Protein AF-D5RU53-F1 (afdb_monomer_lite)

Structure (mmCIF, N/CA/C/O backbone):
data_AF-D5RU53-F1
#
_entry.id   AF-D5RU53-F1
#
loop_
_atom_site.group_PDB
_atom_site.id
_atom_site.type_symbol
_atom_site.label_atom_id
_atom_site.label_alt_id
_atom_site.label_comp_id
_atom_site.label_asym_id
_atom_site.label_entity_id
_atom_site.label_seq_id
_atom_site.pdbx_PDB_ins_code
_atom_site.Cartn_x
_atom_site.Cartn_y
_atom_site.Cartn_z
_atom_site.occupancy
_atom_site.B_iso_or_equiv
_atom_site.auth_seq_id
_atom_site.auth_comp_id
_atom_site.auth_asym_id
_atom_site.auth_atom_id
_atom_site.pdbx_PDB_model_num
ATOM 1 N N . MET A 1 1 ? -11.203 9.880 -20.556 1.00 26.53 1 MET A N 1
ATOM 2 C CA . MET A 1 1 ? -10.907 8.539 -21.110 1.00 26.53 1 MET A CA 1
ATOM 3 C C . MET A 1 1 ? -9.893 7.894 -20.179 1.00 26.53 1 MET A C 1
ATOM 5 O O . MET A 1 1 ? -8.914 8.577 -19.890 1.00 26.53 1 MET A O 1
ATOM 9 N N . PRO A 1 2 ? -10.112 6.680 -19.643 1.00 34.41 2 PRO A N 1
ATOM 10 C CA . PRO A 1 2 ? -9.066 6.022 -18.871 1.00 34.41 2 PRO A CA 1
ATOM 11 C C . PRO A 1 2 ? -7.902 5.748 -19.828 1.00 34.41 2 PRO A C 1
ATOM 13 O O . PRO A 1 2 ? -8.123 5.236 -20.928 1.00 34.41 2 PRO A O 1
ATOM 16 N N . ARG A 1 3 ? -6.689 6.181 -19.468 1.00 41.72 3 ARG A N 1
ATOM 17 C CA . ARG A 1 3 ? -5.489 5.892 -20.263 1.00 41.72 3 ARG A CA 1
ATOM 18 C C . ARG A 1 3 ? -5.321 4.371 -20.358 1.00 41.72 3 ARG A C 1
ATOM 20 O O . ARG A 1 3 ? -5.690 3.645 -19.435 1.00 41.72 3 ARG A O 1
ATOM 27 N N . ALA A 1 4 ? -4.805 3.896 -21.490 1.00 36.41 4 ALA A N 1
ATOM 28 C CA . ALA A 1 4 ? -4.397 2.503 -21.652 1.00 36.41 4 ALA A CA 1
ATOM 29 C C . ALA A 1 4 ? -3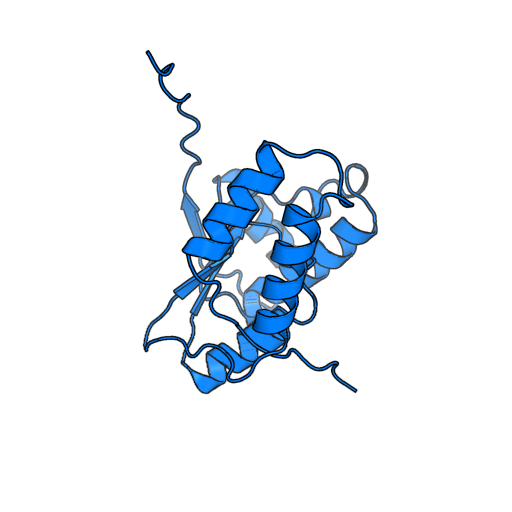.542 2.072 -20.441 1.00 36.41 4 ALA A C 1
ATOM 31 O O . ALA A 1 4 ? -2.643 2.814 -20.055 1.00 36.41 4 ALA A O 1
ATOM 32 N N . GLY A 1 5 ? -3.855 0.928 -19.816 1.00 49.22 5 GLY A N 1
ATOM 33 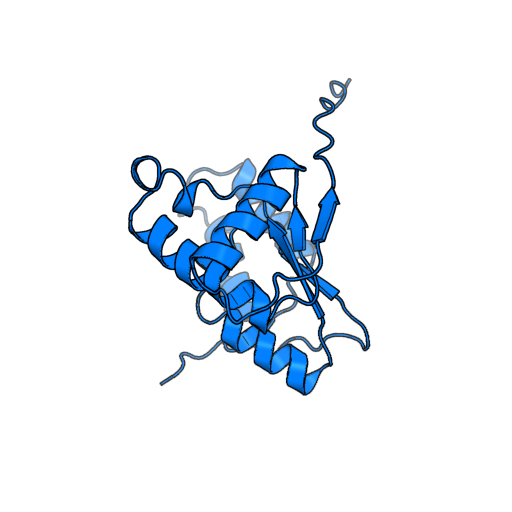C CA . GLY A 1 5 ? -3.100 0.427 -18.652 1.00 49.22 5 GLY A CA 1
ATOM 34 C C . GLY A 1 5 ? -3.917 -0.000 -17.425 1.00 49.22 5 GLY A C 1
ATOM 35 O O . GLY A 1 5 ? -3.340 -0.258 -16.377 1.00 49.22 5 GLY A O 1
ATOM 36 N N . GLY A 1 6 ? -5.246 -0.113 -17.513 1.00 71.12 6 GLY A N 1
ATOM 37 C CA . GLY A 1 6 ? -6.044 -0.646 -16.404 1.00 71.12 6 GLY A CA 1
ATOM 38 C C . GLY A 1 6 ? -5.658 -2.089 -16.033 1.00 71.12 6 GLY A C 1
ATOM 39 O O . GLY A 1 6 ? -5.537 -2.966 -16.895 1.00 71.12 6 GLY A O 1
ATOM 40 N N . GLY A 1 7 ? -5.512 -2.353 -14.735 1.00 82.62 7 GLY A N 1
ATOM 41 C CA . GLY A 1 7 ? -5.351 -3.694 -14.174 1.00 82.62 7 GLY A CA 1
ATOM 42 C C . GLY A 1 7 ? -3.928 -4.062 -13.760 1.00 82.62 7 GLY A C 1
ATOM 43 O O . GLY A 1 7 ? -2.980 -3.304 -13.903 1.00 82.62 7 GLY A O 1
ATOM 44 N N . TRP A 1 8 ? -3.802 -5.264 -13.213 1.00 90.06 8 TRP A N 1
ATOM 45 C CA . TRP A 1 8 ? -2.555 -5.780 -12.661 1.00 90.06 8 TRP A CA 1
ATOM 46 C C . TRP A 1 8 ? -1.671 -6.362 -13.762 1.00 90.06 8 TRP A C 1
ATOM 48 O O . TRP A 1 8 ? -2.183 -6.821 -14.787 1.00 90.06 8 TRP A O 1
ATOM 58 N N . ARG A 1 9 ? -0.355 -6.341 -13.563 1.00 90.94 9 ARG A N 1
ATOM 59 C CA . ARG A 1 9 ? 0.627 -6.961 -14.458 1.00 90.94 9 ARG A CA 1
ATOM 60 C C . ARG A 1 9 ? 1.580 -7.809 -13.646 1.00 90.94 9 ARG A C 1
ATOM 62 O O . ARG A 1 9 ? 1.915 -7.460 -12.516 1.00 90.94 9 ARG A O 1
ATOM 69 N N . GLU A 1 10 ? 1.970 -8.930 -14.226 1.00 90.44 10 GLU A N 1
ATOM 70 C CA . GLU A 1 10 ? 3.057 -9.724 -13.685 1.00 90.44 10 GLU A CA 1
ATOM 71 C C . GLU A 1 10 ? 4.373 -9.045 -14.052 1.00 90.44 10 GLU A C 1
ATOM 73 O O . GLU A 1 10 ? 4.593 -8.709 -15.215 1.00 90.44 10 GLU A O 1
ATOM 78 N N . LEU A 1 11 ? 5.231 -8.824 -13.058 1.00 90.69 11 LEU A N 1
ATOM 79 C CA . LEU A 1 11 ? 6.595 -8.373 -13.285 1.00 90.69 11 LEU A CA 1
ATOM 80 C C . LEU A 1 11 ? 7.505 -9.608 -13.309 1.00 90.69 11 LEU A C 1
ATOM 82 O O . LEU A 1 11 ? 7.652 -10.252 -12.266 1.00 90.69 11 LEU A O 1
ATOM 86 N N . PRO A 1 12 ? 8.130 -9.952 -14.449 1.00 92.25 12 PRO A N 1
ATOM 87 C CA . PRO A 1 12 ? 9.029 -11.094 -14.515 1.00 92.25 12 PRO A CA 1
ATOM 88 C C . PRO A 1 12 ? 10.190 -10.944 -13.530 1.00 92.25 12 PRO A C 1
ATOM 90 O O . PRO A 1 12 ? 10.862 -9.911 -13.503 1.00 92.25 12 PRO A O 1
ATOM 93 N N . ALA A 1 13 ? 10.474 -11.997 -12.761 1.00 94.56 13 ALA A N 1
ATOM 94 C CA . ALA A 1 13 ? 11.540 -11.981 -11.758 1.00 94.56 13 ALA A CA 1
ATOM 95 C C . ALA A 1 13 ? 12.919 -11.547 -12.308 1.00 94.56 13 ALA A C 1
ATOM 97 O O . ALA A 1 13 ? 13.577 -10.745 -11.646 1.00 94.56 13 ALA A O 1
ATOM 98 N N . PRO A 1 14 ? 13.361 -11.973 -13.515 1.00 95.50 14 PRO A N 1
ATOM 99 C CA . PRO A 1 14 ? 14.627 -11.495 -14.074 1.00 95.50 14 PRO A CA 1
ATOM 100 C C . PRO A 1 14 ? 14.656 -9.979 -14.301 1.00 95.50 14 PRO A C 1
ATOM 102 O O . PRO A 1 14 ? 15.684 -9.346 -14.073 1.00 95.50 14 PRO A O 1
ATOM 105 N N . LEU A 1 15 ? 13.528 -9.389 -14.713 1.00 94.94 15 LEU A N 1
ATOM 106 C CA . LEU A 1 15 ? 13.421 -7.945 -14.907 1.00 94.94 15 LEU A CA 1
ATOM 107 C C . LEU A 1 15 ? 13.432 -7.205 -13.567 1.00 94.94 15 LEU A C 1
ATOM 109 O O . LEU A 1 15 ? 14.148 -6.218 -13.428 1.00 94.94 15 LEU A O 1
ATOM 113 N N . PHE A 1 16 ? 12.700 -7.710 -12.569 1.00 94.06 16 PHE A N 1
ATOM 114 C CA . PHE A 1 16 ? 12.724 -7.153 -11.216 1.00 94.06 16 PHE A CA 1
ATOM 115 C C . PHE A 1 16 ? 14.146 -7.118 -10.638 1.00 94.06 16 PHE A C 1
ATOM 117 O O . PHE A 1 16 ? 14.592 -6.075 -10.174 1.00 94.06 16 PHE A O 1
ATOM 124 N N . LEU A 1 17 ? 14.883 -8.230 -10.721 1.00 94.94 17 LEU A N 1
ATOM 125 C CA . LEU A 1 17 ? 16.256 -8.313 -10.210 1.00 94.94 17 LEU A CA 1
ATOM 126 C C . LEU A 1 17 ? 17.224 -7.403 -10.981 1.00 94.94 17 LEU A C 1
ATOM 128 O O . LEU A 1 17 ? 18.158 -6.858 -10.394 1.00 94.94 17 LEU A O 1
ATOM 132 N N . ARG A 1 18 ? 17.005 -7.213 -12.289 1.00 94.06 18 ARG A N 1
ATOM 133 C CA . ARG A 1 18 ? 17.779 -6.250 -13.085 1.00 94.06 18 ARG A CA 1
ATOM 134 C C . ARG A 1 18 ? 17.507 -4.814 -12.635 1.00 94.06 18 ARG A C 1
ATOM 136 O O . ARG A 1 18 ? 18.464 -4.073 -12.434 1.00 94.06 18 ARG A O 1
ATOM 143 N N . LEU A 1 19 ? 16.239 -4.442 -12.446 1.00 93.44 19 LEU A N 1
ATOM 144 C CA . LEU A 1 19 ? 15.846 -3.124 -11.936 1.00 93.44 19 LEU A CA 1
ATOM 145 C C . LEU A 1 19 ? 16.442 -2.861 -10.549 1.00 93.44 19 LEU A C 1
ATOM 147 O O . LEU A 1 19 ? 17.050 -1.817 -10.347 1.00 93.44 19 LEU A O 1
ATOM 151 N N . ASP A 1 20 ? 16.325 -3.815 -9.623 1.00 93.38 20 ASP A N 1
ATOM 152 C CA . ASP A 1 20 ? 16.883 -3.717 -8.267 1.00 93.38 20 ASP A CA 1
ATOM 153 C C . ASP A 1 20 ? 18.399 -3.463 -8.281 1.00 93.38 20 ASP A C 1
ATOM 155 O O . ASP A 1 20 ? 18.899 -2.536 -7.638 1.00 93.38 20 ASP A O 1
ATOM 159 N N . ARG A 1 21 ? 19.137 -4.219 -9.105 1.00 93.62 21 ARG A N 1
ATOM 160 C CA . ARG A 1 21 ? 20.572 -3.998 -9.299 1.00 93.62 21 ARG A CA 1
ATOM 161 C C . ARG A 1 21 ? 20.861 -2.599 -9.846 1.00 93.62 21 ARG A C 1
ATOM 163 O O . ARG A 1 21 ? 21.701 -1.900 -9.294 1.00 93.62 21 ARG A O 1
ATOM 170 N N . LEU A 1 22 ? 20.185 -2.177 -10.913 1.00 93.00 22 LEU A N 1
ATOM 171 C CA . LEU A 1 22 ? 20.453 -0.876 -11.533 1.00 93.00 22 LEU A CA 1
ATOM 172 C C . LEU A 1 22 ? 20.119 0.294 -10.596 1.00 93.00 22 LEU A C 1
ATOM 174 O O . LEU A 1 22 ? 20.894 1.242 -10.526 1.00 93.00 22 LEU A O 1
ATOM 178 N N . MET A 1 23 ? 19.042 0.194 -9.808 1.00 90.19 23 MET A N 1
ATOM 179 C CA . MET A 1 23 ? 18.676 1.203 -8.804 1.00 90.19 23 MET A CA 1
ATOM 180 C C . MET A 1 23 ? 19.686 1.320 -7.654 1.00 90.19 23 MET A C 1
ATOM 182 O O . MET A 1 23 ? 19.716 2.341 -6.972 1.00 90.19 23 MET A O 1
ATOM 186 N N . THR A 1 24 ? 20.484 0.279 -7.403 1.00 89.75 24 THR A N 1
ATOM 187 C CA . THR A 1 24 ? 21.465 0.252 -6.306 1.00 89.75 24 THR A CA 1
ATOM 188 C C . THR A 1 24 ? 22.889 0.554 -6.761 1.00 89.75 24 THR A C 1
ATOM 190 O O . THR A 1 24 ? 23.705 0.970 -5.939 1.00 89.75 24 THR A O 1
ATOM 193 N N . THR A 1 25 ? 23.206 0.362 -8.045 1.00 88.38 25 THR A N 1
ATOM 194 C CA . THR A 1 25 ? 24.563 0.564 -8.579 1.00 88.38 25 THR A CA 1
ATOM 195 C C . THR A 1 25 ? 24.715 1.782 -9.484 1.00 88.38 25 THR A C 1
ATOM 197 O O . THR A 1 25 ? 25.842 2.236 -9.665 1.00 88.38 25 THR A O 1
ATOM 200 N N . GLY A 1 26 ? 23.628 2.278 -10.078 1.00 79.62 26 GLY A N 1
ATOM 201 C CA . GLY A 1 26 ? 23.634 3.420 -10.994 1.00 79.62 26 GLY A CA 1
ATOM 202 C C . GLY A 1 26 ? 23.169 4.713 -10.322 1.00 79.62 26 GLY A C 1
ATOM 203 O O . GLY A 1 26 ? 22.450 4.687 -9.324 1.00 79.62 26 GLY A O 1
ATOM 204 N N . ALA A 1 27 ? 23.575 5.853 -10.880 1.00 77.50 27 ALA A N 1
ATOM 205 C CA . ALA A 1 27 ? 23.105 7.175 -10.452 1.00 77.50 27 ALA A CA 1
ATOM 206 C C . ALA A 1 27 ? 22.639 8.061 -11.620 1.00 77.50 27 ALA A C 1
ATOM 208 O O . ALA A 1 27 ? 22.054 9.117 -11.373 1.00 77.50 27 ALA A O 1
ATOM 209 N N . ASP A 1 28 ? 22.887 7.649 -12.869 1.00 87.75 28 ASP A N 1
ATOM 210 C CA . ASP A 1 28 ? 22.534 8.409 -14.066 1.00 87.75 28 ASP A CA 1
ATOM 211 C C . ASP A 1 28 ? 21.344 7.758 -14.806 1.00 87.75 28 ASP A C 1
ATOM 213 O O . ASP A 1 28 ? 21.460 6.636 -15.309 1.00 87.75 28 ASP A O 1
ATOM 217 N N . PRO A 1 29 ? 20.183 8.439 -14.891 1.00 84.50 29 PRO A N 1
ATOM 218 C CA . PRO A 1 29 ? 19.009 7.929 -15.596 1.00 84.50 29 PRO A CA 1
ATOM 219 C C . PRO A 1 29 ? 19.175 7.872 -17.126 1.00 84.50 29 PRO A C 1
ATOM 221 O O . PRO A 1 29 ? 18.303 7.333 -17.804 1.00 84.50 29 PRO A O 1
ATOM 224 N N . GLU A 1 30 ? 20.258 8.402 -17.697 1.00 90.62 30 GLU A N 1
ATOM 225 C CA . GLU A 1 30 ? 20.521 8.345 -19.141 1.00 90.62 30 GLU A CA 1
ATOM 226 C C . GLU A 1 30 ? 21.378 7.136 -19.557 1.00 90.62 30 GLU A C 1
ATOM 228 O O . GLU A 1 30 ? 21.562 6.878 -20.759 1.00 90.62 30 GLU A O 1
ATOM 233 N N . GLU A 1 31 ? 21.859 6.345 -18.591 1.00 93.06 31 GLU A N 1
ATOM 234 C CA . GLU A 1 31 ? 22.577 5.098 -18.851 1.00 93.06 31 GLU A CA 1
ATOM 235 C C . GLU A 1 31 ? 21.745 4.163 -19.742 1.00 93.06 31 GLU A C 1
ATOM 237 O O . GLU A 1 31 ? 20.556 3.928 -19.511 1.00 93.06 31 GLU A O 1
ATOM 242 N N . ALA A 1 32 ? 22.375 3.612 -20.785 1.00 93.00 32 ALA A N 1
ATOM 243 C CA . ALA A 1 32 ? 21.678 2.799 -21.784 1.00 93.00 32 ALA A CA 1
ATOM 244 C C . ALA A 1 32 ? 20.984 1.580 -21.157 1.00 93.00 32 ALA A C 1
ATOM 246 O O . ALA A 1 32 ? 19.813 1.338 -21.427 1.00 93.00 32 ALA A O 1
ATOM 247 N N . ASP A 1 33 ? 21.667 0.879 -20.246 1.00 92.50 33 ASP A N 1
ATOM 248 C CA . ASP A 1 33 ? 21.102 -0.277 -19.548 1.00 92.50 33 ASP A CA 1
ATOM 249 C C . ASP A 1 33 ? 19.868 0.076 -18.711 1.00 92.50 33 ASP A C 1
ATOM 251 O O . ASP A 1 33 ? 18.934 -0.728 -18.625 1.00 92.50 33 ASP A O 1
ATOM 255 N N . TRP A 1 34 ? 19.844 1.263 -18.101 1.00 93.94 34 TRP A N 1
ATOM 256 C CA . TRP A 1 34 ? 18.680 1.753 -17.371 1.00 93.94 34 TRP A CA 1
ATOM 257 C C . TRP A 1 34 ? 17.523 2.044 -18.322 1.00 93.94 34 TRP A C 1
ATOM 259 O O . TRP A 1 34 ? 16.438 1.490 -18.139 1.00 93.94 34 TRP A O 1
ATOM 269 N N . ARG A 1 35 ? 17.765 2.839 -19.372 1.00 94.94 35 ARG A N 1
ATOM 270 C CA . ARG A 1 35 ? 16.740 3.186 -20.369 1.00 94.94 35 ARG A CA 1
ATOM 271 C C . ARG A 1 35 ? 16.134 1.945 -21.022 1.00 94.94 35 ARG A C 1
ATOM 273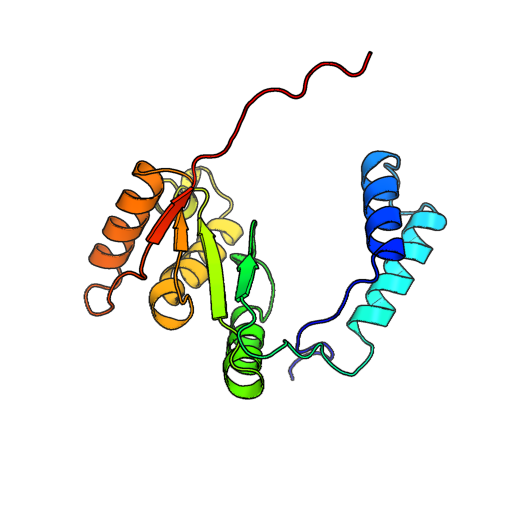 O O . ARG A 1 35 ? 14.913 1.854 -21.108 1.00 94.94 35 ARG A O 1
ATOM 280 N N . ASP A 1 36 ? 16.956 0.967 -21.392 1.00 94.75 36 ASP A N 1
ATOM 281 C CA . ASP A 1 36 ? 16.496 -0.290 -21.993 1.00 94.75 36 ASP A CA 1
ATOM 282 C C . ASP A 1 36 ? 15.636 -1.108 -21.016 1.00 94.75 36 ASP A C 1
ATOM 284 O O . ASP A 1 36 ? 14.613 -1.685 -21.389 1.00 94.75 36 ASP A O 1
ATOM 288 N N . THR A 1 37 ? 16.022 -1.142 -19.737 1.00 94.69 37 THR A N 1
ATOM 289 C CA . THR A 1 37 ? 15.271 -1.862 -18.698 1.00 94.69 37 THR A CA 1
ATOM 290 C C . THR A 1 37 ? 13.927 -1.189 -18.407 1.00 94.69 37 THR A C 1
ATOM 292 O O . THR A 1 37 ? 12.915 -1.877 -18.256 1.00 94.69 37 THR A O 1
ATOM 295 N N . VAL A 1 38 ? 13.898 0.145 -18.349 1.00 93.44 38 VAL A N 1
ATOM 296 C CA . VAL A 1 38 ? 12.667 0.926 -18.167 1.00 93.44 38 VAL A CA 1
ATOM 297 C C . VAL A 1 38 ? 11.741 0.769 -19.370 1.00 93.44 38 VAL A C 1
ATOM 299 O O . VAL A 1 38 ? 10.556 0.512 -19.174 1.00 93.44 38 VAL A O 1
ATOM 302 N N . ALA A 1 39 ? 12.265 0.827 -20.596 1.00 94.25 39 ALA A N 1
ATOM 303 C CA . ALA A 1 39 ? 11.473 0.618 -21.807 1.00 94.25 39 ALA A CA 1
ATOM 304 C C . ALA A 1 39 ? 10.789 -0.761 -21.807 1.00 94.25 39 ALA A C 1
ATOM 306 O O . ALA A 1 39 ? 9.590 -0.864 -22.062 1.00 94.25 39 ALA A O 1
ATOM 307 N N . LEU A 1 40 ? 11.510 -1.818 -21.414 1.00 93.44 40 LEU A N 1
ATOM 308 C CA . LEU A 1 40 ? 10.927 -3.156 -21.287 1.00 93.44 40 LEU A CA 1
ATOM 309 C C . LEU A 1 40 ? 9.822 -3.219 -20.215 1.00 93.44 40 LEU A C 1
ATOM 311 O O . LEU A 1 40 ? 8.815 -3.907 -20.392 1.00 93.44 40 LEU A O 1
ATOM 315 N N . LEU A 1 41 ? 9.985 -2.503 -19.098 1.00 92.50 41 LEU A N 1
ATOM 316 C CA . LEU A 1 41 ? 8.941 -2.398 -18.078 1.00 92.50 41 LEU A CA 1
ATOM 317 C C . LEU A 1 41 ? 7.694 -1.690 -18.627 1.00 92.50 41 LEU A C 1
ATOM 319 O O . LEU A 1 41 ? 6.580 -2.162 -18.400 1.00 92.50 41 LEU A O 1
ATOM 323 N N . GLU A 1 42 ? 7.864 -0.590 -19.358 1.00 91.56 42 GLU A N 1
ATOM 324 C CA . GLU A 1 42 ? 6.760 0.139 -19.989 1.00 91.56 42 GLU A CA 1
ATOM 325 C C . GLU A 1 42 ? 5.999 -0.734 -20.996 1.00 91.56 42 GLU A C 1
ATOM 327 O O . GLU A 1 42 ? 4.764 -0.748 -20.988 1.00 91.56 42 GLU A O 1
ATOM 332 N N . GLU A 1 43 ? 6.709 -1.532 -21.798 1.00 92.06 43 GLU A N 1
ATOM 333 C CA . GLU A 1 43 ? 6.102 -2.502 -22.714 1.00 92.06 43 GLU A CA 1
ATOM 334 C C . GLU A 1 43 ? 5.253 -3.542 -21.968 1.00 92.06 43 GLU A C 1
ATOM 336 O O . GLU A 1 43 ? 4.114 -3.805 -22.358 1.00 92.06 43 GLU A O 1
ATOM 341 N N . ILE A 1 44 ? 5.752 -4.090 -20.854 1.00 89.88 44 ILE A N 1
ATOM 342 C CA . ILE A 1 44 ? 5.003 -5.044 -20.016 1.00 89.88 44 ILE A CA 1
ATOM 343 C C . ILE A 1 44 ? 3.762 -4.391 -19.398 1.00 89.88 44 ILE A C 1
ATOM 345 O O . ILE A 1 44 ? 2.695 -5.010 -19.335 1.00 89.88 44 ILE A O 1
ATOM 349 N N . LEU A 1 45 ? 3.872 -3.139 -18.949 1.00 87.06 45 LEU A N 1
ATOM 350 C CA . LEU A 1 45 ? 2.742 -2.396 -18.392 1.00 87.06 45 LEU A CA 1
ATOM 351 C C . LEU A 1 45 ? 1.653 -2.140 -19.445 1.00 87.06 45 LEU A C 1
ATOM 353 O O . LEU A 1 45 ? 0.457 -2.247 -19.148 1.00 87.06 45 LEU A O 1
ATOM 357 N N . ALA A 1 46 ? 2.055 -1.865 -20.687 1.00 86.75 46 ALA A N 1
ATOM 358 C CA . ALA A 1 46 ? 1.148 -1.665 -21.811 1.00 86.75 46 ALA A CA 1
ATOM 359 C C . ALA A 1 46 ? 0.544 -2.979 -22.346 1.00 86.75 46 ALA A C 1
ATOM 361 O O . ALA A 1 46 ? -0.593 -2.979 -22.829 1.00 86.75 46 ALA A O 1
ATOM 362 N N . ALA A 1 47 ? 1.262 -4.100 -22.239 1.00 83.94 47 ALA A N 1
ATOM 363 C CA . ALA A 1 47 ? 0.861 -5.373 -22.827 1.00 83.94 47 ALA A CA 1
ATOM 364 C C . ALA A 1 47 ? -0.383 -5.987 -22.142 1.00 83.94 47 ALA A C 1
ATOM 366 O O . ALA A 1 47 ? -0.444 -6.066 -20.914 1.00 83.94 47 ALA A O 1
ATOM 367 N N . PRO A 1 48 ? -1.401 -6.443 -22.895 1.00 78.69 48 PRO A N 1
ATOM 368 C CA . PRO A 1 48 ? -2.459 -7.317 -22.384 1.00 78.69 48 PRO A CA 1
ATOM 369 C C . PRO A 1 48 ? -2.021 -8.801 -22.358 1.00 78.69 48 PRO A C 1
ATOM 371 O O . PRO A 1 48 ? -1.092 -9.172 -23.074 1.00 78.69 48 PRO A O 1
ATOM 374 N N . PRO A 1 49 ? -2.735 -9.686 -21.630 1.00 81.88 49 PRO A N 1
ATOM 375 C CA . PRO A 1 49 ? -3.869 -9.407 -20.748 1.00 81.88 49 PRO A CA 1
ATOM 376 C C . PRO A 1 49 ? -3.429 -8.949 -19.349 1.00 81.88 49 PRO A C 1
ATOM 378 O O . PRO A 1 49 ? -2.300 -9.162 -18.921 1.00 81.88 49 PRO A O 1
ATOM 381 N N . ALA A 1 50 ? -4.357 -8.351 -18.598 1.00 86.38 50 ALA A N 1
ATOM 382 C CA . ALA A 1 50 ? -4.126 -8.091 -17.181 1.00 86.38 50 ALA A CA 1
ATOM 383 C C . ALA A 1 50 ? -3.971 -9.406 -16.395 1.00 86.38 50 ALA A C 1
ATOM 385 O O . ALA A 1 50 ? -4.685 -10.378 -16.658 1.00 86.38 50 ALA A O 1
ATOM 386 N N . LEU A 1 51 ? -3.093 -9.394 -15.388 1.00 91.75 51 LEU A N 1
ATOM 387 C CA . LEU A 1 51 ? -2.887 -10.492 -14.447 1.00 91.75 51 LEU A CA 1
ATOM 388 C C . LEU A 1 51 ? -4.225 -10.942 -13.843 1.00 91.75 51 LEU A C 1
ATOM 390 O O . LEU A 1 51 ? -5.049 -10.126 -13.404 1.00 91.75 51 LEU A O 1
ATOM 394 N N . ARG A 1 52 ? -4.413 -12.263 -13.809 1.00 93.06 52 ARG A N 1
ATOM 395 C CA . ARG A 1 52 ? -5.512 -12.936 -13.116 1.00 93.06 52 ARG A CA 1
ATOM 396 C C . ARG A 1 52 ? -4.999 -13.473 -11.793 1.00 93.06 52 ARG A C 1
ATOM 398 O O . ARG A 1 52 ? -3.966 -14.134 -11.751 1.00 93.06 52 ARG A O 1
ATOM 405 N N . PHE A 1 53 ? -5.732 -13.204 -10.723 1.00 95.19 53 PHE A N 1
ATOM 406 C CA . PHE A 1 53 ? -5.408 -13.774 -9.423 1.00 95.19 53 PHE A CA 1
ATOM 407 C C . PHE A 1 53 ? -5.973 -15.190 -9.302 1.00 95.19 53 PHE A C 1
ATOM 409 O O . PHE A 1 53 ? -7.072 -15.472 -9.780 1.00 95.19 53 PHE A O 1
ATOM 416 N N . ALA A 1 54 ? -5.219 -16.078 -8.653 1.00 95.56 54 ALA A N 1
ATOM 417 C CA . ALA A 1 54 ? -5.706 -17.409 -8.315 1.00 95.56 54 ALA A CA 1
ATOM 418 C C . ALA A 1 54 ? -6.866 -17.323 -7.299 1.00 95.56 54 ALA A C 1
ATOM 420 O O . ALA A 1 54 ? -6.890 -16.398 -6.478 1.00 95.56 54 ALA A O 1
ATOM 421 N N . PRO A 1 55 ? -7.806 -18.288 -7.292 1.00 94.62 55 PRO A N 1
ATOM 422 C CA . PRO A 1 55 ? -8.864 -18.336 -6.288 1.00 94.62 55 PRO A CA 1
ATOM 423 C C . PRO A 1 55 ? -8.307 -18.271 -4.859 1.00 94.62 55 PRO A C 1
ATOM 425 O O . PRO A 1 55 ? -7.393 -19.010 -4.500 1.00 94.62 55 PRO A O 1
ATOM 428 N N . GLY A 1 56 ? -8.860 -17.374 -4.040 1.00 95.06 56 GLY A N 1
ATOM 429 C CA . GLY A 1 56 ? -8.449 -17.191 -2.643 1.00 95.06 56 GLY A CA 1
ATOM 430 C C . GLY A 1 56 ? -7.188 -16.346 -2.431 1.00 95.06 56 GLY A C 1
ATOM 431 O O . GLY A 1 56 ? -6.805 -16.143 -1.272 1.00 95.06 56 GLY A O 1
ATOM 432 N N . ALA A 1 57 ? -6.579 -15.825 -3.504 1.00 97.19 57 ALA A N 1
ATOM 433 C CA . ALA A 1 57 ? -5.409 -14.960 -3.429 1.00 97.19 57 ALA A CA 1
ATOM 434 C C . ALA A 1 57 ? -5.639 -13.740 -2.523 1.00 97.19 57 ALA A C 1
ATOM 436 O O . ALA A 1 57 ? -6.724 -13.150 -2.473 1.00 97.19 57 ALA A O 1
ATOM 437 N N . VAL A 1 58 ? -4.572 -13.360 -1.823 1.00 96.94 58 VAL A N 1
ATOM 438 C CA . VAL A 1 58 ? -4.513 -12.171 -0.975 1.00 96.94 58 VAL A CA 1
ATOM 439 C C . VAL A 1 58 ? -3.411 -11.273 -1.508 1.00 96.94 58 VAL A C 1
ATOM 441 O O . VAL A 1 58 ? -2.258 -11.689 -1.601 1.00 96.94 58 VAL A O 1
ATOM 444 N N . LEU A 1 59 ? -3.760 -10.038 -1.843 1.00 95.94 59 LEU A N 1
ATOM 445 C CA . LEU A 1 59 ? -2.796 -8.995 -2.138 1.00 95.94 59 LEU A CA 1
ATOM 446 C C . LEU A 1 59 ? -2.424 -8.284 -0.837 1.00 95.94 59 LEU A C 1
ATOM 448 O O . LEU A 1 59 ? -3.272 -7.640 -0.216 1.00 95.94 59 LEU A O 1
ATOM 452 N N . ALA A 1 60 ? -1.149 -8.358 -0.464 1.00 95.19 60 ALA A N 1
ATOM 453 C CA . ALA A 1 60 ? -0.587 -7.572 0.623 1.00 95.19 60 ALA A CA 1
ATOM 454 C C . ALA A 1 60 ? 0.200 -6.384 0.058 1.00 95.19 60 ALA A C 1
ATOM 456 O O . ALA A 1 60 ? 1.240 -6.565 -0.573 1.00 95.19 60 ALA A O 1
ATOM 457 N N . THR A 1 61 ? -0.289 -5.161 0.266 1.00 94.38 61 THR A N 1
ATOM 458 C CA . THR A 1 61 ? 0.445 -3.945 -0.116 1.00 94.38 61 THR A CA 1
ATOM 459 C C . THR A 1 61 ? 1.309 -3.497 1.054 1.00 94.38 61 THR A C 1
ATOM 461 O O . THR A 1 61 ? 0.786 -3.069 2.080 1.00 94.38 61 THR A O 1
ATOM 464 N N . LEU A 1 62 ? 2.630 -3.608 0.901 1.00 91.56 62 LEU A N 1
ATOM 465 C CA . LEU A 1 62 ? 3.599 -3.377 1.981 1.00 91.56 62 LEU A CA 1
ATOM 466 C C . LEU A 1 62 ? 4.124 -1.933 2.057 1.00 91.56 62 LEU A C 1
ATOM 468 O O . LEU A 1 62 ? 4.925 -1.617 2.931 1.00 91.56 62 LEU A O 1
ATOM 472 N N . GLY A 1 63 ? 3.702 -1.056 1.148 1.00 85.50 63 GLY A N 1
ATOM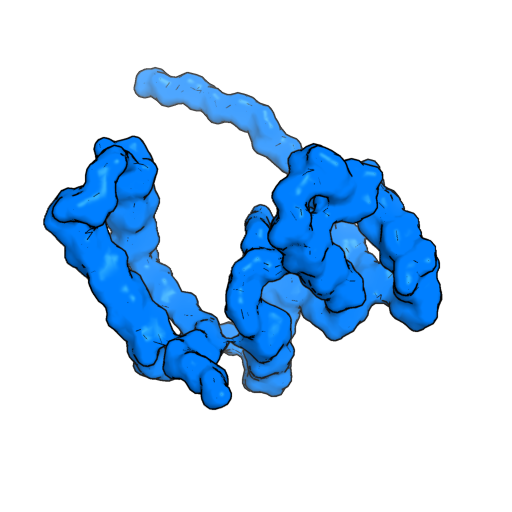 473 C CA . GLY A 1 63 ? 4.210 0.311 1.034 1.00 85.50 63 GLY A CA 1
ATOM 474 C C . GLY A 1 63 ? 3.164 1.284 0.501 1.00 85.50 63 GLY A C 1
ATOM 475 O O . GLY A 1 63 ? 1.967 1.011 0.575 1.00 85.50 63 GLY A O 1
ATOM 476 N N . GLY A 1 64 ? 3.637 2.410 -0.040 1.00 83.81 64 GLY A N 1
ATOM 477 C CA . GLY A 1 64 ? 2.846 3.580 -0.433 1.00 83.81 64 GLY A CA 1
ATOM 478 C C . GLY A 1 64 ? 1.861 3.378 -1.582 1.00 83.81 64 GLY A C 1
ATOM 479 O O . GLY A 1 64 ? 1.995 4.001 -2.626 1.00 83.81 64 GLY A O 1
ATOM 480 N N . SER A 1 65 ? 0.837 2.543 -1.397 1.00 88.75 65 SER A N 1
ATOM 481 C CA . SER A 1 65 ? -0.212 2.331 -2.399 1.00 88.75 65 SER A CA 1
ATOM 482 C C . SER A 1 65 ? -1.152 3.529 -2.559 1.00 88.75 65 SER A C 1
ATOM 484 O O . SER A 1 65 ? -1.902 3.578 -3.529 1.00 88.75 65 SER A O 1
ATOM 486 N N . TRP A 1 66 ? -1.139 4.487 -1.623 1.00 90.88 66 TRP A N 1
ATOM 487 C CA . TRP A 1 66 ? -2.018 5.662 -1.650 1.00 90.88 66 TRP A CA 1
ATOM 488 C C . TRP A 1 66 ? -1.743 6.604 -2.828 1.00 90.88 66 TRP A C 1
ATOM 490 O O . TRP A 1 66 ? -2.674 7.239 -3.310 1.00 90.88 66 TRP A O 1
ATOM 500 N N . SER A 1 67 ? -0.500 6.674 -3.312 1.00 87.12 67 SER A N 1
ATOM 501 C CA . SER A 1 67 ? -0.113 7.521 -4.446 1.00 87.12 67 SER A CA 1
ATOM 502 C C . SER A 1 67 ? -0.261 6.827 -5.803 1.00 87.12 67 SER A C 1
ATOM 504 O O . SER A 1 67 ? -0.063 7.464 -6.836 1.00 87.12 67 SER A O 1
ATOM 506 N N . LEU A 1 68 ? -0.602 5.531 -5.828 1.00 88.12 68 LEU A N 1
ATOM 507 C CA . LEU A 1 68 ? -0.751 4.780 -7.071 1.00 88.12 68 LEU A CA 1
ATOM 508 C C . LEU A 1 68 ? -2.064 5.165 -7.775 1.00 88.12 68 LEU A C 1
ATOM 510 O O . LEU A 1 68 ? -3.148 4.922 -7.225 1.00 88.12 68 LEU A O 1
ATOM 514 N N . PRO A 1 69 ? -2.001 5.708 -9.006 1.00 84.75 69 PRO A N 1
ATOM 515 C CA . PRO A 1 69 ? -3.195 6.030 -9.776 1.00 84.75 69 PRO A CA 1
ATOM 516 C C . PRO A 1 69 ? -4.076 4.797 -9.979 1.00 84.75 69 PRO A C 1
ATOM 518 O O . PRO A 1 69 ? -3.581 3.687 -10.168 1.00 84.75 69 PRO A O 1
ATOM 521 N N . ASP A 1 70 ? -5.393 4.990 -9.927 1.00 88.12 70 ASP A N 1
ATOM 522 C CA . ASP A 1 70 ? -6.409 3.957 -10.174 1.00 88.12 70 ASP A CA 1
ATOM 523 C C . ASP A 1 70 ? -6.331 2.701 -9.285 1.00 88.12 70 ASP A C 1
ATOM 525 O O . ASP A 1 70 ? -7.103 1.760 -9.486 1.00 88.12 70 ASP A O 1
ATOM 529 N N . HIS A 1 71 ? -5.484 2.682 -8.249 1.00 90.00 71 HIS A N 1
ATOM 530 C CA . HIS A 1 71 ? -5.262 1.507 -7.404 1.00 90.00 71 HIS A CA 1
ATOM 531 C C . HIS A 1 71 ? -6.568 0.939 -6.831 1.00 90.00 71 HIS A C 1
ATOM 533 O O . HIS A 1 71 ? -6.858 -0.248 -6.988 1.00 90.00 71 HIS A O 1
ATOM 539 N N . LEU A 1 72 ? -7.420 1.796 -6.255 1.00 89.94 72 LEU A N 1
ATOM 540 C CA . LEU A 1 72 ? -8.726 1.386 -5.727 1.00 89.94 72 LEU A CA 1
ATOM 541 C C . LEU A 1 72 ? -9.662 0.832 -6.815 1.00 89.94 72 LEU A C 1
ATOM 543 O O . LEU A 1 72 ? -10.434 -0.090 -6.554 1.00 89.94 72 LEU A O 1
ATOM 547 N N . ALA A 1 73 ? -9.613 1.374 -8.035 1.00 91.38 73 ALA A N 1
ATOM 548 C CA . ALA A 1 73 ? -10.418 0.872 -9.147 1.00 91.38 73 ALA A CA 1
ATOM 549 C C . ALA A 1 73 ? -9.929 -0.513 -9.599 1.00 91.38 73 ALA A C 1
ATOM 551 O O . ALA A 1 73 ? -10.739 -1.430 -9.751 1.00 91.38 73 ALA A O 1
ATOM 552 N N . CYS A 1 74 ? -8.612 -0.694 -9.722 1.00 92.25 74 CYS A N 1
ATOM 553 C CA . CYS A 1 74 ? -7.981 -1.973 -10.045 1.00 92.25 74 CYS A CA 1
ATOM 554 C C . CYS A 1 74 ? -8.238 -3.044 -8.974 1.00 92.25 74 CYS A C 1
ATOM 556 O O . CYS A 1 74 ? -8.495 -4.199 -9.319 1.00 92.25 74 CYS A O 1
ATOM 558 N N . LEU A 1 75 ? -8.218 -2.674 -7.690 1.00 93.12 75 LEU A N 1
ATOM 559 C CA . LEU A 1 75 ? -8.585 -3.562 -6.584 1.00 93.12 75 LEU A CA 1
ATOM 560 C C . LEU A 1 75 ? -10.036 -4.028 -6.692 1.00 93.12 75 LEU A C 1
ATOM 562 O O . LEU A 1 75 ? -10.299 -5.227 -6.639 1.00 93.12 75 LEU A O 1
ATOM 566 N N . ARG A 1 76 ? -10.983 -3.100 -6.889 1.00 93.12 76 ARG A N 1
ATOM 567 C CA . ARG A 1 76 ? -12.407 -3.445 -7.027 1.00 93.12 76 ARG A CA 1
ATOM 568 C C . ARG A 1 76 ? -12.657 -4.359 -8.221 1.00 93.12 76 ARG A C 1
ATOM 570 O O . ARG A 1 76 ? -13.370 -5.349 -8.080 1.00 93.12 76 ARG A O 1
ATOM 577 N N . ALA A 1 77 ? -12.036 -4.069 -9.364 1.00 93.12 77 ALA A N 1
ATOM 578 C CA . ALA A 1 77 ? -12.153 -4.904 -10.553 1.00 93.12 77 ALA A CA 1
ATOM 579 C C . ALA A 1 77 ? -11.591 -6.317 -10.318 1.00 93.12 77 ALA A C 1
ATOM 581 O O . ALA A 1 77 ? -12.234 -7.299 -10.680 1.00 93.12 77 ALA A O 1
ATOM 582 N N . ALA A 1 78 ? -10.425 -6.441 -9.674 1.00 94.12 78 ALA A N 1
ATOM 583 C CA . ALA A 1 78 ? -9.841 -7.739 -9.334 1.00 94.12 78 ALA A CA 1
ATOM 584 C C . ALA A 1 78 ? -10.675 -8.506 -8.293 1.00 94.12 78 ALA A C 1
ATOM 586 O O . ALA A 1 78 ? -10.855 -9.712 -8.430 1.00 94.12 78 ALA A O 1
ATOM 587 N N . ARG A 1 79 ? -11.255 -7.822 -7.298 1.00 94.50 79 ARG A N 1
ATOM 588 C CA . ARG A 1 79 ? -12.182 -8.430 -6.330 1.00 94.50 79 ARG A CA 1
ATOM 589 C C . ARG A 1 79 ? -13.415 -9.000 -7.028 1.00 94.50 79 ARG A C 1
ATOM 591 O O . ARG A 1 79 ? -13.759 -10.152 -6.801 1.00 94.50 79 ARG A O 1
ATOM 598 N N . GLN A 1 80 ? -14.062 -8.216 -7.891 1.00 94.31 80 GLN A N 1
ATOM 599 C CA . GLN A 1 80 ? -15.264 -8.648 -8.612 1.00 94.31 80 GLN A CA 1
ATOM 600 C C . GLN A 1 80 ? -14.987 -9.802 -9.577 1.00 94.31 80 GLN A C 1
ATOM 602 O O . GLN A 1 80 ? -15.803 -10.707 -9.712 1.00 94.31 80 GLN A O 1
ATOM 607 N N . ARG A 1 81 ? -13.842 -9.756 -10.261 1.00 93.88 81 ARG A N 1
ATOM 608 C CA . ARG A 1 81 ? -13.499 -10.710 -11.317 1.00 93.88 81 ARG A CA 1
ATOM 609 C C . ARG A 1 81 ? -12.880 -12.006 -10.789 1.00 93.88 81 ARG A C 1
ATOM 611 O O . ARG A 1 81 ? -13.168 -13.066 -11.334 1.00 93.88 81 ARG A O 1
ATOM 618 N N . ASP A 1 82 ? -12.013 -11.907 -9.782 1.00 95.50 82 ASP A N 1
ATOM 619 C CA . ASP A 1 82 ? -11.142 -13.000 -9.327 1.00 95.50 82 ASP A CA 1
ATOM 620 C C . ASP A 1 82 ? -11.348 -13.361 -7.842 1.00 95.50 82 ASP A C 1
ATOM 622 O O . ASP A 1 82 ? -10.723 -14.294 -7.342 1.00 95.50 82 ASP A O 1
ATOM 626 N N . GLY A 1 83 ? -12.202 -12.638 -7.106 1.00 95.62 83 GLY A N 1
ATOM 627 C CA . GLY A 1 83 ? -12.385 -12.853 -5.666 1.00 95.62 83 GLY A CA 1
ATOM 628 C C . GLY A 1 83 ? -11.172 -12.438 -4.826 1.00 95.62 83 GLY A C 1
ATOM 629 O O . GLY A 1 83 ? -10.986 -12.953 -3.724 1.00 95.62 83 GLY A O 1
ATOM 630 N N . LEU A 1 84 ? -10.331 -11.535 -5.349 1.00 96.88 84 LEU A N 1
ATOM 631 C CA . LEU A 1 84 ? -9.134 -11.045 -4.667 1.00 96.88 84 LEU A CA 1
ATOM 632 C C . LEU A 1 84 ? -9.484 -10.429 -3.306 1.00 96.88 84 LEU A C 1
ATOM 634 O O . LEU A 1 84 ? -10.355 -9.558 -3.220 1.00 96.88 84 LEU A O 1
ATOM 638 N N . ARG A 1 85 ? -8.732 -10.827 -2.276 1.00 97.62 85 ARG A N 1
ATOM 639 C CA . ARG A 1 85 ? -8.715 -10.150 -0.976 1.00 97.62 85 ARG A CA 1
ATOM 640 C C . ARG A 1 85 ? -7.545 -9.181 -0.885 1.00 97.62 85 ARG A C 1
ATOM 642 O O . ARG A 1 85 ? -6.473 -9.458 -1.418 1.00 97.62 85 ARG A O 1
ATOM 649 N N . HIS A 1 86 ? -7.722 -8.068 -0.190 1.00 97.12 86 HIS A N 1
ATOM 650 C CA . HIS A 1 86 ? -6.695 -7.044 -0.008 1.00 97.12 86 HIS A CA 1
ATOM 651 C C . HIS A 1 86 ? -6.438 -6.790 1.473 1.00 97.12 86 HIS A C 1
ATOM 653 O O . HIS A 1 86 ? -7.370 -6.549 2.239 1.00 97.12 86 HIS A O 1
ATOM 659 N N . VAL A 1 87 ? -5.165 -6.857 1.862 1.00 97.75 87 VAL A N 1
ATOM 660 C CA . VAL A 1 87 ? -4.705 -6.632 3.235 1.00 97.75 87 VAL A CA 1
ATOM 661 C C . VAL A 1 87 ? -3.511 -5.672 3.213 1.00 97.75 87 VAL A C 1
ATOM 663 O O . VAL A 1 87 ? -2.374 -6.114 3.031 1.00 97.75 87 VAL A O 1
ATOM 666 N N . PRO A 1 88 ? -3.723 -4.351 3.339 1.00 97.06 88 PRO A N 1
ATOM 667 C CA . PRO A 1 88 ? -2.622 -3.400 3.376 1.00 97.06 88 PRO A CA 1
ATOM 668 C C . PRO A 1 88 ? -1.858 -3.432 4.703 1.00 97.06 88 PRO A C 1
ATOM 670 O O . PRO A 1 88 ? -2.428 -3.670 5.772 1.00 97.06 88 PRO A O 1
ATOM 673 N N . LEU A 1 89 ? -0.564 -3.124 4.621 1.00 96.50 89 LEU A N 1
ATOM 674 C CA . LEU A 1 89 ? 0.272 -2.779 5.762 1.00 96.50 89 LEU A CA 1
ATOM 675 C C . LEU A 1 89 ? 0.129 -1.284 6.069 1.00 96.50 89 LEU A C 1
ATOM 677 O O . LEU A 1 89 ? 0.326 -0.435 5.201 1.00 96.50 89 LEU A O 1
ATOM 681 N N . LEU A 1 90 ? -0.184 -0.975 7.319 1.00 96.19 90 LEU A N 1
ATOM 682 C CA . LEU A 1 90 ? -0.259 0.364 7.872 1.00 96.19 90 LEU A CA 1
ATOM 683 C C . LEU A 1 90 ? 0.972 0.606 8.750 1.00 96.19 90 LEU A C 1
ATOM 685 O O . LEU A 1 90 ? 1.103 0.029 9.836 1.00 96.19 90 LEU A O 1
ATOM 689 N N . HIS A 1 91 ? 1.875 1.451 8.255 1.00 94.81 91 HIS A N 1
ATOM 690 C CA . HIS A 1 91 ? 3.124 1.808 8.938 1.00 94.81 91 HIS A CA 1
ATOM 691 C C . HIS A 1 91 ? 2.880 2.800 10.074 1.00 94.81 91 HIS A C 1
ATOM 693 O O . HIS A 1 91 ? 3.266 2.581 11.220 1.00 94.81 91 HIS A O 1
ATOM 699 N N . ASP A 1 92 ? 2.147 3.864 9.795 1.00 95.12 92 ASP A N 1
ATOM 700 C CA . ASP A 1 92 ? 1.810 4.890 10.769 1.00 95.12 92 ASP A CA 1
ATOM 701 C C . ASP A 1 92 ? 0.546 5.628 10.316 1.00 95.12 92 ASP A C 1
ATOM 703 O O . ASP A 1 92 ? -0.040 5.297 9.289 1.00 95.12 92 ASP A O 1
ATOM 707 N N . CYS A 1 93 ? 0.098 6.591 11.118 1.00 97.19 93 CYS A N 1
ATOM 708 C CA . CYS A 1 93 ? -0.969 7.522 10.754 1.00 97.19 93 CYS A CA 1
ATOM 709 C C . CYS A 1 93 ? -0.468 8.977 10.727 1.00 97.19 93 CYS A C 1
ATOM 711 O O . CYS A 1 93 ? -1.275 9.900 10.835 1.00 97.19 93 CYS A O 1
ATOM 713 N N . ILE A 1 94 ? 0.847 9.198 10.598 1.00 96.81 94 ILE A N 1
ATOM 714 C CA . ILE A 1 94 ? 1.478 10.526 10.630 1.00 96.81 94 ILE A CA 1
ATOM 715 C C . ILE A 1 94 ? 0.856 11.472 9.597 1.00 96.81 94 ILE A C 1
ATOM 717 O O . ILE A 1 94 ? 0.532 12.589 9.994 1.00 96.81 94 ILE A O 1
ATOM 721 N N . PRO A 1 95 ? 0.570 11.064 8.341 1.00 96.88 95 PRO A N 1
ATOM 722 C CA . PRO A 1 95 ? -0.031 11.980 7.369 1.00 96.88 95 PRO A CA 1
ATOM 723 C C . PRO A 1 95 ? -1.407 12.537 7.771 1.00 96.88 95 PRO A C 1
ATOM 725 O O . PRO A 1 95 ? -1.847 13.530 7.196 1.00 96.88 95 PRO A O 1
ATOM 728 N N . LEU A 1 96 ? -2.096 11.914 8.737 1.00 97.50 96 LEU A N 1
ATOM 729 C CA . LEU A 1 96 ? -3.350 12.417 9.314 1.00 97.50 96 LEU A CA 1
ATOM 730 C C . LEU A 1 96 ? -3.161 13.094 10.672 1.00 97.50 96 LEU A C 1
ATOM 732 O O . LEU A 1 96 ? -3.888 14.030 10.985 1.00 97.50 96 LEU A O 1
ATOM 736 N N . LEU A 1 97 ? -2.229 12.602 11.488 1.00 97.56 97 LEU A N 1
ATOM 737 C CA . LEU A 1 97 ? -2.007 13.097 12.847 1.00 97.56 97 LEU A CA 1
ATOM 738 C C . LEU A 1 97 ? -1.157 14.363 12.886 1.00 97.56 97 LEU A C 1
ATOM 740 O O . LEU A 1 97 ? -1.400 15.227 13.721 1.00 97.56 97 LEU A O 1
ATOM 744 N N . LEU A 1 98 ? -0.153 14.435 12.016 1.00 97.00 98 LEU A N 1
ATOM 745 C CA . LEU A 1 98 ? 0.830 15.511 11.950 1.00 97.00 98 LEU A CA 1
ATOM 746 C C . LEU A 1 98 ? 1.079 15.893 10.477 1.00 97.00 98 LEU A C 1
ATOM 748 O O . LEU A 1 98 ? 2.188 15.710 9.955 1.00 97.00 98 LEU A O 1
ATOM 752 N N . PRO A 1 99 ? 0.037 16.355 9.758 1.00 96.12 99 PRO A N 1
ATOM 753 C CA . PRO A 1 99 ? 0.127 16.660 8.333 1.00 96.12 99 PRO A CA 1
ATOM 754 C C . PRO A 1 99 ? 1.178 17.733 8.003 1.00 96.12 99 PRO A C 1
ATOM 756 O O . PRO A 1 99 ? 1.653 17.765 6.872 1.00 96.12 99 PRO A O 1
ATOM 759 N N . GLU A 1 100 ? 1.576 18.572 8.962 1.00 96.56 100 GLU A N 1
ATOM 760 C CA . GLU A 1 100 ? 2.638 19.575 8.833 1.00 96.56 100 GLU A CA 1
ATOM 761 C C . GLU A 1 100 ? 4.037 18.982 8.593 1.00 96.56 100 GLU A C 1
ATOM 763 O O . GLU A 1 100 ? 4.910 19.676 8.072 1.00 96.56 100 GLU A O 1
ATOM 768 N N . TYR A 1 101 ? 4.255 17.703 8.923 1.00 96.38 101 TYR A N 1
ATOM 769 C CA . TYR A 1 101 ? 5.499 16.981 8.617 1.00 96.38 101 TYR A CA 1
ATOM 770 C C . TYR A 1 101 ? 5.446 16.233 7.280 1.00 96.38 101 TYR A C 1
ATOM 772 O O . TYR A 1 101 ? 6.379 15.511 6.931 1.00 96.38 101 TYR A O 1
ATOM 780 N N . CYS A 1 102 ? 4.356 16.382 6.528 1.00 94.81 102 CYS A N 1
ATOM 781 C CA . CYS A 1 102 ? 4.136 15.728 5.248 1.00 94.81 102 CYS A CA 1
ATOM 782 C C . CYS A 1 102 ? 3.958 16.763 4.135 1.00 94.81 102 CYS A C 1
ATOM 784 O O . CYS A 1 102 ? 3.548 17.900 4.360 1.00 94.81 102 CYS A O 1
ATOM 786 N N . THR A 1 103 ? 4.229 16.359 2.893 1.00 94.62 103 THR A N 1
ATOM 787 C CA . THR A 1 103 ? 3.814 17.184 1.752 1.00 94.62 103 THR A CA 1
ATOM 788 C C . THR A 1 103 ? 2.290 17.189 1.649 1.00 94.62 103 THR A C 1
ATOM 790 O O . THR A 1 103 ? 1.637 16.187 1.952 1.00 94.62 103 THR A O 1
ATOM 793 N N . GLU A 1 104 ? 1.713 18.289 1.164 1.00 91.75 104 GLU A N 1
ATOM 794 C CA . GLU A 1 104 ? 0.258 18.404 1.007 1.00 91.75 104 GLU A CA 1
ATOM 795 C C . GLU A 1 104 ? -0.318 17.289 0.112 1.00 91.75 104 GLU A C 1
ATOM 797 O O . GLU A 1 104 ? -1.382 16.736 0.402 1.00 91.75 104 GLU A O 1
ATOM 802 N N . GLY A 1 105 ? 0.406 16.921 -0.952 1.00 93.19 105 GLY A N 1
ATOM 803 C CA . GLY A 1 105 ? 0.037 15.815 -1.837 1.00 93.19 105 GLY A CA 1
ATOM 804 C C . GLY A 1 105 ? -0.024 14.480 -1.096 1.00 93.19 105 GLY A C 1
ATOM 805 O O . GLY A 1 105 ? -1.038 13.786 -1.170 1.00 93.19 105 GLY A O 1
ATOM 806 N N . THR A 1 106 ? 1.006 14.164 -0.304 1.00 93.56 106 THR A N 1
ATOM 807 C CA . THR A 1 106 ? 1.048 12.940 0.509 1.00 93.56 106 THR A CA 1
ATOM 808 C C . THR A 1 106 ? -0.134 12.867 1.471 1.00 93.56 106 THR A C 1
ATOM 810 O O . THR A 1 106 ? -0.837 11.860 1.479 1.00 93.56 106 THR A O 1
ATOM 813 N N . SER A 1 107 ? -0.389 13.922 2.250 1.00 95.56 107 SER A N 1
ATOM 814 C CA . SER A 1 107 ? -1.480 13.934 3.236 1.00 95.56 107 SER A CA 1
ATOM 815 C C . SER A 1 107 ? -2.847 13.776 2.569 1.00 95.56 107 SER A C 1
ATOM 817 O O . SER A 1 107 ? -3.696 13.022 3.046 1.00 95.56 107 SER A O 1
ATOM 819 N N . ARG A 1 108 ? -3.056 14.428 1.419 1.00 94.81 108 ARG A N 1
ATOM 820 C CA . ARG A 1 108 ? -4.297 14.341 0.638 1.00 94.81 108 ARG A CA 1
ATOM 821 C C . ARG A 1 108 ? -4.549 12.935 0.097 1.00 94.81 108 ARG A C 1
ATOM 823 O O . ARG A 1 108 ? -5.660 12.417 0.238 1.00 94.81 108 ARG A O 1
ATOM 830 N N . ASP A 1 109 ? -3.551 12.331 -0.538 1.00 94.75 109 ASP A N 1
ATOM 831 C CA . ASP A 1 109 ? -3.685 11.002 -1.139 1.00 94.75 109 ASP A CA 1
ATOM 832 C C . ASP A 1 109 ? -3.808 9.924 -0.064 1.00 94.75 109 ASP A C 1
ATOM 834 O O . ASP A 1 109 ? -4.668 9.042 -0.157 1.00 94.75 109 ASP A O 1
ATOM 838 N N . TYR A 1 110 ? -3.042 10.062 1.020 1.00 96.44 110 TYR A N 1
ATOM 839 C CA . TYR A 1 110 ? -3.152 9.205 2.190 1.00 96.44 110 TYR A CA 1
ATOM 840 C C . TYR A 1 110 ? -4.543 9.289 2.823 1.00 96.44 110 TYR A C 1
ATOM 842 O O . TYR A 1 110 ? -5.152 8.253 3.074 1.00 96.44 110 TYR A O 1
ATOM 850 N N . ALA A 1 111 ? -5.095 10.489 3.038 1.00 96.06 111 ALA A N 1
ATOM 851 C CA . ALA A 1 111 ? -6.425 10.650 3.628 1.00 96.06 111 ALA A CA 1
ATOM 852 C C . ALA A 1 111 ? -7.517 9.978 2.790 1.00 96.06 111 ALA A C 1
ATOM 854 O O . ALA A 1 111 ? -8.383 9.288 3.330 1.00 96.06 111 ALA A O 1
ATOM 855 N N . ARG A 1 112 ? -7.450 10.121 1.460 1.00 94.56 112 ARG A N 1
ATOM 856 C CA . ARG A 1 112 ? -8.367 9.440 0.535 1.00 94.56 112 ARG A CA 1
ATOM 857 C C . ARG A 1 112 ? -8.234 7.926 0.639 1.00 94.56 112 ARG A C 1
ATOM 859 O O . ARG A 1 112 ? -9.245 7.237 0.748 1.00 94.56 112 ARG A O 1
ATOM 866 N N . TRP A 1 113 ? -7.011 7.406 0.609 1.00 95.50 113 TRP A N 1
ATOM 867 C CA . TRP A 1 113 ? -6.748 5.976 0.747 1.00 95.50 113 TRP A CA 1
ATOM 868 C C . TRP A 1 113 ? -7.244 5.428 2.095 1.00 95.50 113 TRP A C 1
ATOM 870 O O . TRP A 1 113 ? -8.009 4.463 2.121 1.00 95.50 113 TRP A O 1
ATOM 880 N N . PHE A 1 114 ? -6.898 6.098 3.195 1.00 96.88 114 PHE A N 1
ATOM 881 C CA . PHE A 1 114 ? -7.241 5.718 4.563 1.00 96.88 114 PHE A CA 1
ATOM 882 C C . PHE A 1 114 ? -8.756 5.697 4.791 1.00 96.88 114 PHE A C 1
ATOM 884 O O . PHE A 1 114 ? -9.295 4.712 5.292 1.00 96.88 114 PHE A O 1
ATOM 891 N N . ALA A 1 115 ? -9.466 6.739 4.346 1.00 96.00 115 ALA A N 1
ATOM 892 C CA . ALA A 1 115 ? -10.924 6.824 4.449 1.00 96.00 115 ALA A CA 1
ATOM 893 C C . ALA A 1 115 ? -11.646 5.707 3.676 1.00 96.00 115 ALA A C 1
ATOM 895 O O . ALA A 1 115 ? -12.777 5.353 3.997 1.00 96.00 115 ALA A O 1
ATOM 896 N N . ASN A 1 116 ? -10.999 5.126 2.663 1.00 95.06 116 ASN A N 1
ATOM 897 C CA . ASN A 1 116 ? -11.568 4.011 1.922 1.00 95.06 116 ASN A CA 1
ATOM 898 C C . ASN A 1 116 ? -11.321 2.658 2.602 1.00 95.06 116 ASN A C 1
ATOM 900 O O . ASN A 1 116 ? -12.016 1.711 2.237 1.00 95.06 116 ASN A O 1
ATOM 904 N N . LEU A 1 117 ? -10.377 2.521 3.548 1.00 96.12 117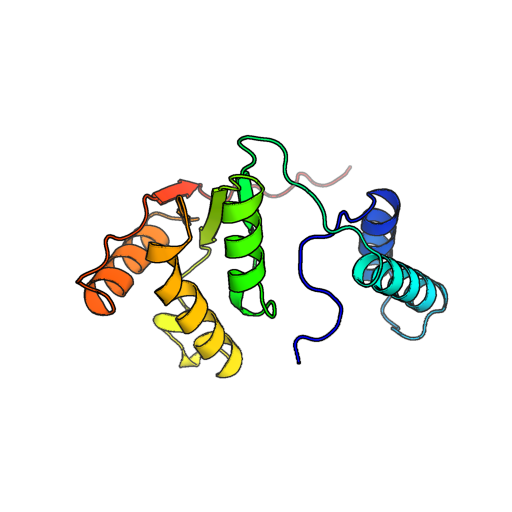 LEU A N 1
ATOM 905 C CA . LEU A 1 117 ? -9.999 1.225 4.143 1.00 96.12 117 LEU A CA 1
ATOM 906 C C . LEU A 1 117 ? -11.200 0.386 4.619 1.00 96.12 117 LEU A C 1
ATOM 908 O O . LEU A 1 117 ? -11.259 -0.780 4.226 1.00 96.12 117 LEU A O 1
ATOM 912 N N . PRO A 1 118 ? -12.195 0.942 5.348 1.00 96.50 118 PRO A N 1
ATOM 913 C CA . PRO A 1 118 ? -13.385 0.189 5.765 1.00 96.50 118 PRO A CA 1
ATOM 914 C C . PRO A 1 118 ? -14.178 -0.462 4.624 1.00 96.50 118 PRO A C 1
ATOM 916 O O . PRO A 1 118 ? -14.922 -1.409 4.850 1.00 96.50 118 PRO A O 1
ATOM 919 N N . LEU A 1 119 ? -14.055 0.061 3.401 1.00 93.44 119 LEU A N 1
ATOM 920 C CA . LEU A 1 119 ? -14.846 -0.359 2.245 1.00 93.44 119 LEU A CA 1
ATOM 921 C C . LEU A 1 119 ? -14.144 -1.398 1.364 1.00 93.44 119 LEU A C 1
ATOM 923 O O . LEU A 1 119 ? -14.815 -2.075 0.587 1.00 93.44 119 LEU A O 1
ATOM 927 N N . HIS A 1 120 ? -12.811 -1.489 1.405 1.00 92.06 120 HIS A N 1
ATOM 928 C CA . HIS A 1 120 ? -12.059 -2.306 0.440 1.00 92.06 120 HIS A CA 1
ATOM 929 C C . HIS A 1 120 ? -10.986 -3.214 1.037 1.00 92.06 120 HIS A C 1
ATOM 931 O O . HIS A 1 120 ? -10.544 -4.119 0.326 1.00 92.06 120 HIS A O 1
ATOM 937 N N . ALA A 1 121 ? -10.577 -3.003 2.289 1.00 96.38 121 ALA A N 1
ATOM 938 C CA . ALA A 1 121 ? -9.634 -3.880 2.969 1.00 96.38 121 ALA A CA 1
ATOM 939 C C . ALA A 1 121 ? -10.387 -5.032 3.651 1.00 96.38 121 ALA A C 1
ATOM 941 O O . ALA A 1 121 ? -11.314 -4.803 4.425 1.00 96.38 121 ALA A O 1
ATOM 942 N N . ASP A 1 122 ? -9.968 -6.274 3.403 1.00 97.44 122 ASP A N 1
ATOM 943 C CA . ASP A 1 122 ? -10.477 -7.451 4.133 1.00 97.44 122 ASP A CA 1
ATOM 944 C C . ASP A 1 122 ? -9.812 -7.607 5.510 1.00 97.44 122 ASP A C 1
ATOM 946 O O . ASP A 1 122 ? -10.251 -8.391 6.349 1.00 97.44 122 ASP A O 1
ATOM 950 N N . GLY A 1 123 ? -8.745 -6.849 5.743 1.00 97.38 123 GLY A N 1
ATOM 951 C CA . GLY A 1 123 ? -8.072 -6.680 7.018 1.00 97.38 123 GLY A CA 1
ATOM 952 C C . GLY A 1 123 ? -6.924 -5.690 6.868 1.00 97.38 123 GLY A C 1
ATOM 953 O O . GLY A 1 123 ? -6.542 -5.356 5.753 1.00 97.38 123 GLY A O 1
ATOM 954 N N . VAL A 1 124 ? -6.359 -5.219 7.973 1.00 97.94 124 VAL A N 1
ATOM 955 C CA . VAL A 1 124 ? -5.193 -4.327 7.979 1.00 97.94 124 VAL A CA 1
ATOM 956 C C . VAL A 1 124 ? -4.111 -4.925 8.862 1.00 97.94 124 VAL A C 1
ATOM 958 O O . VAL A 1 124 ? -4.374 -5.352 9.986 1.00 97.94 124 VAL A O 1
ATOM 961 N N . ILE A 1 125 ? -2.874 -4.941 8.381 1.00 97.38 125 ILE A N 1
ATOM 962 C CA . ILE A 1 125 ? -1.725 -5.256 9.227 1.00 97.38 125 ILE A CA 1
ATOM 963 C C . ILE A 1 125 ? -1.187 -3.931 9.749 1.00 97.38 125 ILE A C 1
ATOM 965 O O . ILE A 1 125 ? -0.787 -3.087 8.963 1.00 97.38 125 ILE A O 1
ATOM 969 N N . ALA A 1 126 ? -1.175 -3.727 11.060 1.00 97.06 126 ALA A N 1
ATOM 970 C CA . ALA A 1 126 ? -0.533 -2.574 11.679 1.00 97.06 126 ALA A CA 1
ATOM 971 C C . ALA A 1 126 ? 0.850 -2.977 12.197 1.00 97.06 126 ALA A C 1
ATOM 973 O O . ALA A 1 126 ? 1.002 -4.023 12.829 1.00 97.06 126 ALA A O 1
ATOM 974 N N . VAL A 1 127 ? 1.862 -2.135 11.992 1.00 96.12 127 VAL A N 1
ATOM 975 C CA . VAL A 1 127 ? 3.228 -2.444 12.463 1.00 96.12 127 VAL A CA 1
ATOM 976 C C . VAL A 1 127 ? 3.385 -2.362 13.988 1.00 96.12 127 VAL A C 1
ATOM 978 O O . VAL A 1 127 ? 4.376 -2.817 14.562 1.00 96.12 127 VAL A O 1
ATOM 981 N N . SER A 1 128 ? 2.410 -1.767 14.680 1.00 96.00 128 SER A N 1
ATOM 982 C CA . SER A 1 128 ? 2.417 -1.612 16.131 1.00 96.00 128 SER A CA 1
ATOM 983 C C . SER A 1 128 ? 0.999 -1.518 16.701 1.00 96.00 128 SER A C 1
ATOM 985 O O . SER A 1 128 ? 0.037 -1.237 15.984 1.00 96.00 128 SER A O 1
ATOM 987 N N . ARG A 1 129 ? 0.873 -1.698 18.024 1.00 96.88 129 ARG A N 1
ATOM 988 C CA . ARG A 1 129 ? -0.387 -1.435 18.741 1.00 96.88 129 ARG A CA 1
ATOM 989 C C . ARG A 1 129 ? -0.772 0.045 18.717 1.00 96.88 129 ARG A C 1
ATOM 991 O O . ARG A 1 129 ? -1.958 0.340 18.705 1.00 96.88 129 ARG A O 1
ATOM 998 N N . SER A 1 130 ? 0.208 0.954 18.697 1.00 97.06 130 SER A N 1
ATOM 999 C CA . SER A 1 130 ? -0.066 2.393 18.601 1.00 97.06 130 SER A CA 1
ATOM 1000 C C . SER A 1 130 ? -0.723 2.712 17.263 1.00 97.06 130 SER A C 1
ATOM 1002 O O . SER A 1 130 ? -1.817 3.258 17.236 1.00 97.06 130 SER A O 1
ATOM 1004 N N . THR A 1 131 ? -0.118 2.250 16.166 1.00 97.44 131 THR A N 1
ATOM 1005 C CA . THR A 1 131 ? -0.642 2.427 14.806 1.00 97.44 131 THR A CA 1
ATOM 1006 C C . THR A 1 131 ? -2.051 1.843 14.659 1.00 97.44 131 THR A C 1
ATOM 1008 O O . THR A 1 131 ? -2.928 2.468 14.069 1.00 97.44 131 THR A O 1
ATOM 1011 N N . GLU A 1 132 ? -2.305 0.661 15.230 1.00 98.12 132 GLU A N 1
ATOM 1012 C CA . GLU A 1 132 ? -3.644 0.057 15.244 1.00 98.12 132 GLU A CA 1
ATOM 1013 C C . GLU A 1 132 ? -4.670 0.919 15.999 1.00 98.12 132 GLU A C 1
ATOM 1015 O O . GLU A 1 132 ? -5.801 1.098 15.539 1.00 98.12 132 GLU A O 1
ATOM 1020 N N . GLN A 1 133 ? -4.297 1.444 17.166 1.00 98.19 133 GLN A N 1
ATOM 1021 C CA . GLN A 1 133 ? -5.173 2.288 17.976 1.00 98.19 133 GLN A CA 1
ATOM 1022 C C . GLN A 1 133 ? -5.455 3.626 17.297 1.00 98.19 133 GLN A C 1
ATOM 1024 O O . GLN A 1 133 ? -6.612 4.049 17.277 1.00 98.19 133 GLN A O 1
ATOM 1029 N N . ASP A 1 134 ? -4.440 4.253 16.702 1.00 98.38 134 ASP A N 1
ATOM 1030 C CA . ASP A 1 134 ? -4.592 5.483 15.928 1.00 98.38 134 ASP A CA 1
ATOM 1031 C C . ASP A 1 134 ? -5.518 5.263 14.734 1.00 98.38 134 ASP A C 1
ATOM 1033 O O . ASP A 1 134 ? -6.459 6.033 14.552 1.00 98.38 134 ASP A O 1
ATOM 1037 N N . MET A 1 135 ? -5.354 4.158 13.994 1.00 98.12 135 MET A N 1
ATOM 1038 C CA . MET A 1 135 ? -6.261 3.802 12.902 1.00 98.12 135 MET A CA 1
ATOM 1039 C C . MET A 1 135 ? -7.713 3.732 13.386 1.00 98.12 135 MET A C 1
ATOM 1041 O O . MET A 1 135 ? -8.609 4.352 12.813 1.00 98.12 135 MET A O 1
ATOM 1045 N N . ARG A 1 136 ? -7.955 2.979 14.466 1.00 98.12 136 ARG A N 1
ATOM 1046 C CA . ARG A 1 136 ? -9.296 2.804 15.040 1.00 98.12 136 ARG A CA 1
ATOM 1047 C C . ARG A 1 136 ? -9.876 4.118 15.557 1.00 98.12 136 ARG A C 1
ATOM 1049 O O . ARG A 1 136 ? -11.080 4.321 15.431 1.00 98.12 136 ARG A O 1
ATOM 1056 N N . ARG A 1 137 ? -9.053 4.982 16.159 1.00 98.25 137 ARG A N 1
ATOM 1057 C CA . ARG A 1 137 ? -9.467 6.304 16.645 1.00 98.25 137 ARG A CA 1
ATOM 1058 C C . ARG A 1 137 ? -9.883 7.197 15.479 1.00 98.25 137 ARG A C 1
ATOM 1060 O O . ARG A 1 137 ? -11.025 7.641 15.452 1.00 98.25 137 ARG A O 1
ATOM 1067 N N . LEU A 1 138 ? -9.002 7.360 14.495 1.00 98.25 138 LEU A N 1
ATOM 1068 C CA . LEU A 1 138 ? -9.215 8.228 13.338 1.00 98.25 138 LEU A CA 1
ATOM 1069 C C . LEU A 1 138 ? -10.429 7.803 12.507 1.00 98.25 138 LEU A C 1
ATOM 1071 O O . LEU A 1 138 ? -11.221 8.655 12.110 1.00 98.25 138 LEU A O 1
ATOM 1075 N N . LEU A 1 139 ? -10.618 6.498 12.278 1.00 97.94 139 LEU A N 1
ATOM 1076 C CA . LEU A 1 139 ? -11.800 5.996 11.568 1.00 97.94 139 LEU A CA 1
ATOM 1077 C C . LEU A 1 139 ? -13.089 6.252 12.351 1.00 97.94 139 LEU A C 1
ATOM 1079 O O . LEU A 1 139 ? -14.073 6.673 11.757 1.00 97.94 139 LEU A O 1
ATOM 1083 N N . ARG A 1 140 ? -13.085 6.057 13.674 1.00 97.31 140 ARG A N 1
ATOM 1084 C CA . ARG A 1 140 ? -14.264 6.321 14.513 1.00 97.31 140 ARG A CA 1
ATOM 1085 C C . ARG A 1 140 ? -14.642 7.801 14.525 1.00 97.31 140 ARG A C 1
ATOM 1087 O O . ARG A 1 140 ? -15.821 8.121 14.531 1.00 97.31 140 ARG A O 1
ATOM 1094 N N . GLU A 1 141 ? -13.650 8.684 14.551 1.00 96.62 141 GLU A N 1
ATOM 1095 C CA . GLU A 1 141 ? -13.858 10.135 14.551 1.00 96.62 141 GLU A CA 1
ATOM 1096 C C . GLU A 1 141 ? -14.306 10.652 13.176 1.00 96.62 141 GLU A C 1
ATOM 1098 O O . GLU A 1 141 ? -15.170 11.521 13.100 1.00 96.62 141 GLU A O 1
ATOM 1103 N N . SER A 1 142 ? -13.753 10.103 12.091 1.00 95.50 142 SER A N 1
ATOM 1104 C CA . SER A 1 142 ? -13.976 10.618 10.730 1.00 95.50 142 SER A CA 1
ATOM 1105 C C . SER A 1 142 ? -15.139 9.943 9.998 1.00 95.50 142 SER A C 1
ATOM 1107 O O . SER A 1 142 ? -15.761 10.554 9.133 1.00 95.50 142 SER A O 1
ATOM 1109 N N . LEU A 1 143 ? -15.404 8.668 10.294 1.00 96.31 143 LEU A N 1
ATOM 1110 C CA . LEU A 1 143 ? -16.357 7.799 9.596 1.00 96.31 143 LEU A CA 1
ATOM 1111 C C . LEU A 1 143 ? -17.128 6.918 10.604 1.00 96.31 143 LEU A C 1
ATOM 1113 O O . LEU A 1 143 ? -17.065 5.691 10.512 1.00 96.31 143 LEU A O 1
ATOM 1117 N N . PRO A 1 144 ? -17.858 7.510 11.570 1.00 95.25 144 PRO A N 1
ATOM 1118 C CA . PRO A 1 144 ? -18.467 6.779 12.690 1.00 95.25 144 PRO A CA 1
ATOM 1119 C C . PRO A 1 144 ? -19.463 5.687 12.269 1.00 95.25 144 PRO A C 1
ATOM 1121 O O . PRO A 1 144 ? -19.649 4.716 12.998 1.00 95.25 144 PRO A O 1
ATOM 1124 N N . GLU A 1 145 ? -20.070 5.822 11.088 1.00 96.62 145 GLU A N 1
ATOM 1125 C CA . GLU A 1 145 ? -21.053 4.876 10.544 1.00 96.62 145 GLU A CA 1
ATOM 1126 C C . GLU A 1 145 ? -20.421 3.628 9.904 1.00 96.62 145 GLU A C 1
ATOM 1128 O O . GLU A 1 145 ? -21.122 2.665 9.591 1.00 96.62 145 GLU A O 1
ATOM 1133 N N . LEU A 1 146 ? -19.103 3.630 9.670 1.00 95.44 146 LEU A N 1
ATOM 1134 C CA . LEU A 1 146 ? -18.399 2.508 9.055 1.00 95.44 146 LEU A CA 1
ATOM 1135 C C . LEU A 1 146 ? -17.590 1.742 10.108 1.00 95.44 146 LEU A C 1
ATOM 1137 O O . LEU A 1 146 ? -16.828 2.345 10.868 1.00 95.44 146 LEU A O 1
ATOM 1141 N N . PRO A 1 147 ? -17.685 0.402 10.151 1.00 94.12 147 PRO A N 1
ATOM 1142 C CA . PRO A 1 147 ? -16.856 -0.376 11.055 1.00 94.12 147 PRO A CA 1
ATOM 1143 C C . PRO A 1 147 ? -15.389 -0.268 10.635 1.00 94.12 147 PRO A C 1
ATOM 1145 O O . PRO A 1 147 ? -15.048 -0.406 9.460 1.00 94.12 147 PRO A O 1
ATOM 1148 N N . ALA A 1 148 ? -14.497 -0.074 11.606 1.00 94.62 148 ALA A N 1
ATOM 1149 C CA . ALA A 1 148 ? -13.070 -0.208 11.341 1.00 94.62 148 ALA A CA 1
ATOM 1150 C C . ALA A 1 148 ? -12.768 -1.640 10.850 1.00 9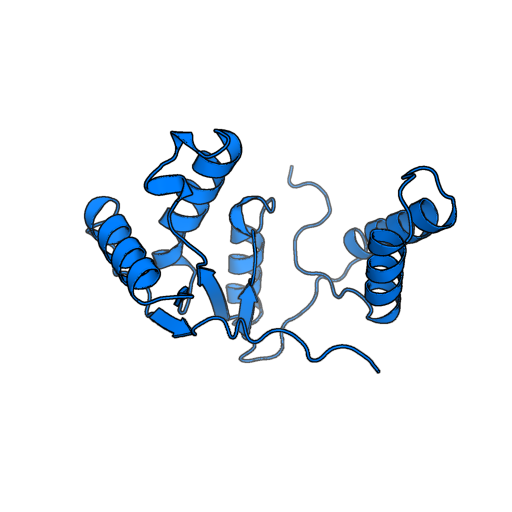4.62 148 ALA A C 1
ATOM 1152 O O . ALA A 1 148 ? -13.314 -2.596 11.415 1.00 94.62 148 ALA A O 1
ATOM 1153 N N . PRO A 1 149 ? -11.895 -1.811 9.840 1.00 96.69 149 PRO A N 1
ATOM 1154 C CA . PRO A 1 149 ? -11.534 -3.134 9.352 1.00 96.69 149 PRO A CA 1
ATOM 1155 C C . PRO A 1 149 ? -10.869 -3.957 10.461 1.00 96.69 149 PRO A C 1
ATOM 1157 O O . PRO A 1 149 ? -10.238 -3.416 11.378 1.00 96.69 149 PRO A O 1
ATOM 1160 N N . ALA A 1 150 ? -10.998 -5.284 10.374 1.00 97.31 150 ALA A N 1
ATOM 1161 C CA . ALA A 1 150 ? -10.255 -6.184 11.246 1.00 97.31 150 ALA A CA 1
ATOM 1162 C C . ALA A 1 150 ? -8.751 -5.912 11.108 1.00 97.31 150 ALA A C 1
ATOM 1164 O O . ALA A 1 150 ? -8.262 -5.645 10.011 1.00 97.31 150 ALA A O 1
ATOM 1165 N N . SER A 1 151 ? -8.017 -5.974 12.216 1.00 97.38 151 SER A N 1
ATOM 1166 C CA . SER A 1 151 ? -6.596 -5.642 12.233 1.00 97.38 151 SER A CA 1
ATOM 1167 C C . SER A 1 151 ? -5.775 -6.685 12.971 1.00 97.38 151 SER A C 1
ATOM 1169 O O . SER A 1 151 ? -6.244 -7.293 13.933 1.00 97.38 151 SER A O 1
ATOM 1171 N N . ALA A 1 152 ? -4.542 -6.879 12.511 1.00 97.06 152 ALA A N 1
ATOM 1172 C CA . ALA A 1 152 ? -3.527 -7.668 13.191 1.00 97.06 152 ALA A CA 1
ATOM 1173 C C . ALA A 1 152 ? -2.274 -6.817 13.392 1.00 97.06 152 ALA A C 1
ATOM 1175 O O . ALA A 1 152 ? -1.898 -6.042 12.513 1.00 97.06 152 ALA A O 1
ATOM 1176 N N . VAL A 1 153 ? -1.608 -6.978 14.534 1.00 96.81 153 VAL A N 1
ATOM 1177 C CA . VAL A 1 153 ? -0.340 -6.294 14.804 1.00 96.81 153 VAL A CA 1
ATOM 1178 C C . VAL A 1 153 ? 0.822 -7.208 14.438 1.00 96.81 153 VAL A C 1
ATOM 1180 O O . VAL A 1 153 ? 1.044 -8.218 15.105 1.00 96.81 153 VAL A O 1
ATOM 1183 N N . LEU A 1 154 ? 1.589 -6.827 13.416 1.00 93.19 154 LEU A N 1
ATOM 1184 C CA . LEU A 1 154 ? 2.842 -7.477 13.034 1.00 93.19 154 LEU A CA 1
ATOM 1185 C C . LEU A 1 154 ? 3.995 -6.529 13.343 1.00 93.19 154 LEU A C 1
ATOM 1187 O O . LEU A 1 154 ? 4.219 -5.562 12.623 1.00 93.19 154 LEU A O 1
ATOM 1191 N N . ARG A 1 155 ? 4.733 -6.797 14.420 1.00 86.44 155 ARG A N 1
ATOM 1192 C CA . ARG A 1 155 ? 5.892 -5.969 14.768 1.00 86.44 155 ARG A CA 1
ATOM 1193 C C . ARG A 1 155 ? 6.986 -6.142 13.723 1.00 86.44 155 ARG A C 1
ATOM 1195 O O . ARG A 1 155 ? 7.292 -7.269 13.346 1.00 86.44 155 ARG A O 1
ATOM 1202 N N . LEU A 1 156 ? 7.579 -5.028 13.302 1.00 79.94 156 LEU A N 1
ATOM 1203 C CA . LEU A 1 156 ? 8.763 -5.055 12.452 1.00 79.94 156 LEU A CA 1
ATOM 1204 C C . LEU A 1 156 ? 9.905 -5.737 13.208 1.00 79.94 156 LEU A C 1
ATOM 1206 O O . LEU A 1 156 ? 10.232 -5.350 14.333 1.00 79.94 156 LEU A O 1
ATOM 1210 N N . ASP A 1 157 ? 10.497 -6.748 12.582 1.00 77.06 157 ASP A N 1
ATOM 1211 C CA . ASP A 1 157 ? 11.722 -7.365 13.067 1.00 77.06 157 ASP A CA 1
ATOM 1212 C C . ASP A 1 157 ? 12.905 -6.510 12.606 1.00 77.06 157 ASP A C 1
ATOM 1214 O O . ASP A 1 157 ? 13.423 -6.653 11.500 1.00 77.06 157 ASP A O 1
ATOM 1218 N N . ALA A 1 158 ? 13.259 -5.532 13.438 1.00 65.50 158 ALA A N 1
ATOM 1219 C CA . ALA A 1 158 ? 14.365 -4.612 13.194 1.00 65.50 158 ALA A CA 1
ATOM 1220 C C . ALA A 1 158 ? 15.720 -5.190 13.643 1.00 65.50 158 ALA A C 1
ATOM 1222 O O . ALA A 1 158 ? 16.656 -4.426 13.889 1.00 65.50 158 ALA A O 1
ATOM 1223 N N . ALA A 1 159 ? 15.833 -6.516 13.799 1.00 76.38 159 ALA A N 1
ATOM 1224 C CA . ALA A 1 159 ? 17.106 -7.148 14.107 1.00 76.38 159 ALA A CA 1
ATOM 1225 C C . ALA A 1 159 ? 18.143 -6.764 13.031 1.00 76.38 159 ALA A C 1
ATOM 1227 O O . ALA A 1 159 ? 17.903 -6.980 11.837 1.00 76.38 159 ALA A O 1
ATOM 1228 N N . PRO A 1 160 ? 19.289 -6.170 13.413 1.00 70.19 160 PRO A N 1
ATOM 1229 C CA . PRO A 1 160 ? 20.320 -5.830 12.447 1.00 70.19 160 PRO A CA 1
ATOM 1230 C C . PRO A 1 160 ? 20.799 -7.106 11.749 1.00 70.19 160 PRO A C 1
ATOM 1232 O O . PRO A 1 160 ? 21.026 -8.132 12.394 1.00 70.19 160 PRO A O 1
ATOM 1235 N N . ARG A 1 161 ? 20.960 -7.048 10.421 1.00 70.25 161 ARG A N 1
ATOM 1236 C CA . ARG A 1 161 ? 21.607 -8.135 9.675 1.00 70.25 161 ARG A CA 1
ATOM 1237 C C . ARG A 1 161 ? 23.001 -8.352 10.261 1.00 70.25 161 ARG A C 1
ATOM 1239 O O . ARG A 1 161 ? 23.736 -7.384 10.460 1.00 70.25 161 ARG A O 1
ATOM 1246 N N . ALA A 1 162 ? 23.357 -9.607 10.530 1.00 75.44 162 ALA A N 1
ATOM 1247 C CA . ALA A 1 162 ? 24.727 -9.940 10.894 1.00 75.44 162 ALA A CA 1
ATOM 1248 C C . ALA A 1 162 ? 25.674 -9.423 9.793 1.00 75.44 162 ALA A C 1
ATOM 1250 O O . ALA A 1 162 ? 25.315 -9.518 8.614 1.00 75.44 162 ALA A O 1
ATOM 1251 N N . PRO A 1 163 ? 26.838 -8.850 10.145 1.00 66.25 163 PRO A N 1
ATOM 1252 C CA . PRO A 1 163 ? 27.797 -8.402 9.147 1.00 66.25 163 PRO A CA 1
ATOM 1253 C C . PRO A 1 163 ? 28.167 -9.582 8.245 1.00 66.25 163 PRO A C 1
ATOM 1255 O O . PRO A 1 163 ? 28.481 -10.667 8.737 1.00 66.25 163 PRO A O 1
ATOM 1258 N N . SER A 1 164 ? 28.091 -9.376 6.932 1.00 72.75 164 SER A N 1
ATOM 1259 C CA . SER A 1 164 ? 28.615 -10.322 5.950 1.00 72.75 164 SER A CA 1
ATOM 1260 C C . SER A 1 164 ? 30.118 -10.467 6.203 1.00 72.75 164 SER A C 1
ATOM 1262 O O . SER A 1 164 ? 30.835 -9.469 6.123 1.00 72.75 164 SER A O 1
ATOM 1264 N N . GLY A 1 165 ? 30.561 -11.664 6.598 1.00 58.84 165 GLY A N 1
ATOM 1265 C CA . GLY A 1 165 ? 31.982 -11.994 6.751 1.00 58.84 165 GLY A CA 1
ATOM 1266 C C . GLY A 1 165 ? 32.724 -12.061 5.424 1.00 58.84 165 GLY A C 1
ATOM 1267 O O . GLY A 1 165 ? 32.049 -12.186 4.376 1.00 58.84 165 GLY A O 1
#

Organism: NCBI:txid525371

pLDDT: mean 90.39, std 11.73, range [26.53, 98.38]

Radius of gyration: 18.52 Å; chains: 1; bounding box: 53×38×42 Å

Sequence (165 aa):
MPRAGGGWRELPAPLFLRLDRLMTTGADPEEADWRDTVALLEEILAAPPALRFAPGAVLATLGGSWSLPDHLACLRAARQRDGLRHVPLLHDCIPLLLPEYCTEGTSRDYARWFANLPLHADGVIAVSRSTEQDMRRLLRESLPELPAPASAVLRLDAAPRAPSG

Secondary structure (DSSP, 8-state):
-PPS--S-----HHHHHHHHHHHHH---TT-HHHHHHHHHHHHHHHSSSPPPPPTT-EEEE-S-GGGSTTHHHHHHHHHHHH--EEEEEE---HHHH-GGGS-HHHHHHHHHHHHHHHHH-S-EEESSHHHHHHHHHHHHHH-TTSPPPPEEE-----PPPPP--

Foldseek 3Di:
DPPQQAAAFDDDPVLVVLQVVCVVPDDDCVPPSNVVSVVVVVVRSNDDDHDADAAPAEDEAEDDPLPPPCSVVNLVVNCVPHVYAYEYEQEAPCLPPPVVVDDPVSSVSVVVVLQCCLPGHQEYEYQDPNRVVVSQVCCCVPPVPGHRHHYDHHHDPPPDDDPDD